Protein AF-A0A920G5Z0-F1 (afdb_monomer_lite)

Sequence (70 aa):
MNGFNEAYFLYFEDYDLSMKMSKRGAVMEHTEIQIVHYGGMPSRKGWRHILWFIEGAARFFNRWGWRWFG

Foldseek 3Di:
DPQFDPQADPDQRVVVVQVVVVVVDDDDDDPVDDDDDPDPPQPVVDDVSVVSVVSSVVVNCVVVHDDPDD

Radius of gyration: 14.32 Å; chains: 1; bounding box: 30×28×36 Å

pLDDT: mean 89.57, std 8.35, range [53.72, 97.06]

Structure (mmCIF, N/CA/C/O backbone):
data_AF-A0A920G5Z0-F1
#
_entry.id   AF-A0A920G5Z0-F1
#
loop_
_atom_site.group_PDB
_atom_site.id
_atom_site.type_symbol
_atom_site.label_atom_id
_atom_site.label_alt_id
_atom_site.label_comp_id
_atom_site.label_asym_id
_atom_site.label_entity_id
_atom_site.label_seq_id
_atom_site.pdbx_PDB_ins_code
_atom_site.Cartn_x
_atom_site.Cartn_y
_atom_site.Cartn_z
_atom_site.occupancy
_atom_site.B_iso_or_equiv
_atom_site.auth_seq_id
_atom_site.auth_comp_id
_atom_site.auth_asym_id
_atom_site.auth_atom_id
_atom_site.pdbx_PDB_model_num
ATOM 1 N N . MET A 1 1 ? -10.542 -14.138 7.295 1.00 64.88 1 MET A N 1
ATOM 2 C CA . MET A 1 1 ? -9.882 -13.173 6.387 1.00 64.88 1 MET A CA 1
ATOM 3 C C . MET A 1 1 ? -9.041 -14.003 5.438 1.00 64.88 1 MET A C 1
ATOM 5 O O . MET A 1 1 ? -8.155 -14.679 5.931 1.00 64.88 1 MET A O 1
ATOM 9 N N . ASN A 1 2 ? -9.334 -14.030 4.136 1.00 84.94 2 ASN A N 1
ATOM 10 C CA . ASN A 1 2 ? -8.571 -14.844 3.173 1.00 84.94 2 ASN A CA 1
ATOM 11 C C . ASN A 1 2 ? -7.243 -14.152 2.810 1.00 84.94 2 ASN A C 1
ATOM 13 O O . ASN A 1 2 ? -7.020 -13.848 1.647 1.00 84.94 2 ASN A O 1
ATOM 17 N N . GLY A 1 3 ? -6.445 -13.808 3.829 1.00 91.50 3 GLY A N 1
ATOM 18 C CA . GLY A 1 3 ? -5.098 -13.242 3.714 1.00 91.50 3 GLY A CA 1
ATOM 19 C C . GLY A 1 3 ? -4.936 -12.090 2.719 1.00 91.50 3 GLY A C 1
ATOM 20 O O . GLY 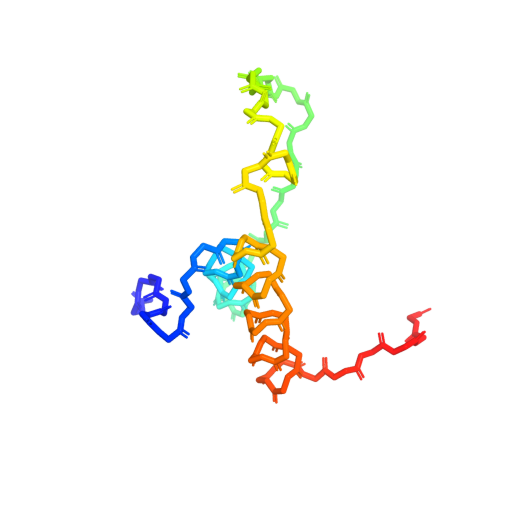A 1 3 ? -5.857 -11.297 2.481 1.00 91.50 3 GLY A O 1
ATOM 21 N N . PHE A 1 4 ? -3.733 -12.005 2.156 1.00 95.81 4 PHE A N 1
ATOM 22 C CA . PHE A 1 4 ? -3.432 -11.178 0.993 1.00 95.81 4 PHE A CA 1
ATOM 23 C C . PHE A 1 4 ? -4.136 -11.719 -0.254 1.00 95.81 4 PHE A C 1
ATOM 25 O O . PHE A 1 4 ? -4.394 -12.913 -0.370 1.00 95.81 4 PHE A O 1
ATOM 32 N N . ASN A 1 5 ? -4.485 -10.823 -1.177 1.00 94.94 5 ASN A N 1
ATOM 33 C CA . ASN A 1 5 ? -5.050 -11.224 -2.460 1.00 94.94 5 ASN A CA 1
ATOM 34 C C . ASN A 1 5 ? -3.916 -11.405 -3.476 1.00 94.94 5 ASN A C 1
ATOM 36 O O . ASN A 1 5 ? -3.284 -10.426 -3.860 1.00 94.94 5 ASN A O 1
ATOM 40 N N . GLU A 1 6 ? -3.715 -12.638 -3.934 1.00 94.75 6 GLU A N 1
ATOM 41 C CA . GLU A 1 6 ? -2.666 -13.028 -4.891 1.00 94.75 6 GLU A CA 1
ATOM 42 C C . GLU A 1 6 ? -2.815 -12.376 -6.277 1.00 94.75 6 GLU A C 1
ATOM 44 O O . GLU A 1 6 ? -1.900 -12.424 -7.091 1.00 94.75 6 GLU A O 1
ATOM 49 N N . ALA A 1 7 ? -3.952 -11.727 -6.556 1.00 93.25 7 ALA A N 1
ATOM 50 C CA . ALA A 1 7 ? -4.134 -10.933 -7.769 1.00 93.25 7 ALA A CA 1
ATOM 51 C C . ALA A 1 7 ? -3.310 -9.629 -7.791 1.00 93.25 7 ALA A C 1
ATOM 53 O O . ALA A 1 7 ? -3.271 -8.972 -8.834 1.00 93.25 7 ALA A O 1
ATOM 54 N N . TYR A 1 8 ? -2.708 -9.230 -6.666 1.00 94.56 8 TYR A N 1
ATOM 55 C CA . TYR A 1 8 ? -1.765 -8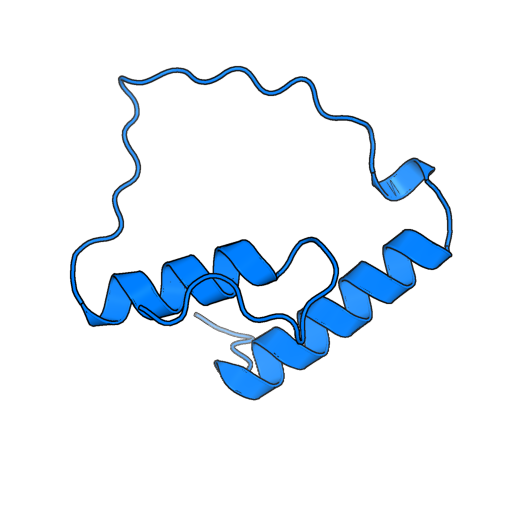.115 -6.592 1.00 94.56 8 TYR A CA 1
ATOM 56 C C . TYR A 1 8 ? -0.334 -8.639 -6.514 1.00 94.56 8 TYR A C 1
ATOM 58 O O . TYR A 1 8 ? -0.057 -9.627 -5.836 1.00 94.56 8 TYR A O 1
ATOM 66 N N . PHE A 1 9 ? 0.577 -7.939 -7.184 1.00 90.62 9 PHE A N 1
ATOM 67 C CA . PHE A 1 9 ? 2.007 -8.173 -7.068 1.00 90.62 9 PHE A CA 1
ATOM 68 C C . PHE A 1 9 ? 2.685 -6.893 -6.579 1.00 90.62 9 PHE A C 1
ATOM 70 O O . PHE A 1 9 ? 2.929 -5.982 -7.373 1.00 90.62 9 PHE A O 1
ATOM 77 N N . LEU A 1 10 ? 2.998 -6.859 -5.278 1.00 85.75 10 LEU A N 1
ATOM 78 C CA . LEU A 1 10 ? 3.511 -5.706 -4.536 1.00 85.75 10 LEU A CA 1
ATOM 79 C C . LEU A 1 10 ? 2.515 -4.530 -4.451 1.00 85.75 10 LEU A C 1
ATOM 81 O O . LEU A 1 10 ? 1.658 -4.311 -5.310 1.00 85.75 10 LEU A O 1
ATOM 85 N N . TYR A 1 11 ? 2.722 -3.698 -3.431 1.00 90.56 11 TYR A N 1
ATOM 86 C CA . TYR A 1 11 ? 2.094 -2.392 -3.194 1.00 90.56 11 TYR A CA 1
ATOM 87 C C . TYR A 1 11 ? 0.621 -2.373 -2.806 1.00 90.56 11 TYR A C 1
ATOM 89 O O . TYR A 1 11 ? 0.294 -1.551 -1.974 1.00 90.56 11 TYR A O 1
ATOM 97 N N . PHE A 1 12 ? -0.265 -3.155 -3.431 1.00 96.06 12 PHE A N 1
ATOM 98 C CA . PHE A 1 12 ? -1.720 -3.012 -3.231 1.00 96.06 12 PHE A CA 1
ATOM 99 C C . PHE A 1 12 ? -2.357 -4.155 -2.427 1.00 96.06 12 PHE A C 1
ATOM 101 O O . PHE A 1 12 ? -3.532 -4.059 -2.051 1.00 96.06 12 PHE A O 1
ATOM 108 N N . GLU A 1 13 ? -1.613 -5.225 -2.117 1.00 95.75 13 GLU A N 1
ATOM 109 C CA . GLU A 1 13 ? -2.129 -6.323 -1.293 1.00 95.75 13 GLU A CA 1
ATOM 110 C C . GLU A 1 13 ? -2.448 -5.915 0.157 1.00 95.75 13 GLU A C 1
ATOM 112 O O . GLU A 1 13 ? -3.418 -6.414 0.739 1.00 95.75 13 GLU A O 1
ATOM 117 N N . ASP A 1 14 ? -1.672 -4.999 0.735 1.00 94.06 14 ASP A N 1
ATOM 118 C CA . ASP A 1 14 ? -1.821 -4.472 2.094 1.00 94.06 14 ASP A CA 1
ATOM 119 C C . ASP A 1 14 ? -2.977 -3.467 2.206 1.00 94.06 14 ASP A C 1
ATOM 121 O O . ASP A 1 14 ? -3.744 -3.525 3.172 1.00 94.06 14 ASP A O 1
ATOM 125 N N . TYR A 1 15 ? -3.197 -2.622 1.196 1.00 94.44 15 TYR A N 1
ATOM 126 C CA . TYR A 1 15 ? -4.393 -1.781 1.100 1.00 94.44 15 TYR A CA 1
ATOM 127 C C . TYR A 1 15 ? -5.661 -2.635 0.987 1.00 94.44 15 TYR A C 1
ATOM 129 O O . TYR A 1 15 ? -6.641 -2.388 1.695 1.00 94.44 15 TYR A O 1
ATOM 137 N N . ASP A 1 16 ? -5.656 -3.680 0.147 1.00 95.94 16 ASP A N 1
ATOM 138 C CA . ASP A 1 16 ? -6.784 -4.616 0.043 1.00 95.94 16 ASP A CA 1
ATOM 139 C C . ASP A 1 16 ? -7.054 -5.314 1.382 1.00 95.94 16 ASP A C 1
ATOM 141 O O . ASP A 1 16 ? -8.209 -5.447 1.799 1.00 95.94 16 ASP A O 1
ATOM 145 N N . LEU A 1 17 ? -5.995 -5.743 2.078 1.00 94.88 17 LEU A N 1
ATOM 146 C CA . LEU A 1 17 ? -6.097 -6.321 3.415 1.00 94.88 17 LEU A CA 1
ATOM 147 C C . LEU A 1 17 ? -6.690 -5.328 4.420 1.00 94.88 17 LEU A C 1
ATOM 149 O O . LEU A 1 17 ? -7.643 -5.686 5.112 1.00 94.88 17 LEU A O 1
ATOM 153 N N . SER A 1 18 ? -6.208 -4.087 4.437 1.00 93.62 18 SER A N 1
ATOM 154 C CA . SER A 1 18 ? -6.689 -3.028 5.331 1.00 93.62 18 SER A CA 1
ATOM 155 C C . SER A 1 18 ? -8.172 -2.729 5.106 1.00 93.62 18 SER A C 1
ATOM 157 O O . SER A 1 18 ?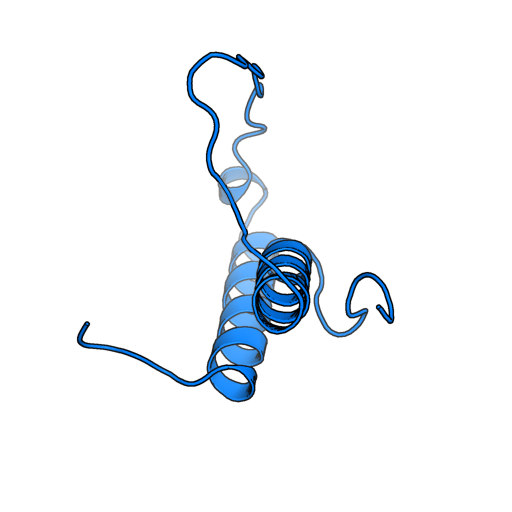 -8.944 -2.666 6.060 1.00 93.62 18 SER A O 1
ATOM 159 N N . MET A 1 19 ? -8.620 -2.665 3.848 1.00 94.31 19 MET A N 1
ATOM 160 C CA . MET A 1 19 ? -10.037 -2.479 3.510 1.00 94.31 19 MET A CA 1
ATOM 161 C C . MET A 1 19 ? -10.911 -3.693 3.876 1.00 94.31 19 MET A C 1
ATOM 163 O O . MET A 1 19 ? -12.078 -3.552 4.246 1.00 94.31 19 MET A O 1
ATOM 167 N N . LYS A 1 20 ? -10.375 -4.920 3.801 1.00 94.81 20 LYS A N 1
ATOM 168 C CA . LYS A 1 20 ? -11.067 -6.122 4.311 1.00 94.81 20 LYS A CA 1
ATOM 169 C C . LYS A 1 20 ? -11.146 -6.133 5.839 1.00 94.81 20 LYS A C 1
ATOM 171 O O . LYS A 1 20 ? -12.107 -6.686 6.378 1.00 94.81 20 LYS A O 1
ATOM 176 N N . MET A 1 21 ? -10.136 -5.594 6.520 1.00 94.19 21 MET A N 1
ATOM 177 C CA . MET A 1 21 ? -10.085 -5.485 7.978 1.00 94.19 21 MET A CA 1
ATOM 178 C C . MET A 1 21 ? -11.036 -4.407 8.495 1.00 94.19 21 MET A C 1
ATOM 180 O O . MET A 1 21 ? -11.788 -4.690 9.423 1.00 94.19 21 MET A O 1
ATOM 184 N N . SER A 1 22 ? -11.102 -3.243 7.840 1.00 93.62 22 SER A N 1
ATOM 185 C CA . SER A 1 22 ? -11.994 -2.140 8.232 1.00 93.62 22 SER A CA 1
ATOM 186 C C . SER A 1 22 ? -13.478 -2.519 8.202 1.00 93.62 22 SER A C 1
ATOM 188 O O . SER A 1 22 ? -14.272 -2.037 9.002 1.00 93.62 22 SER A O 1
ATOM 190 N N . LYS A 1 23 ? -13.863 -3.467 7.337 1.00 93.25 23 LYS A N 1
ATOM 191 C CA . LYS A 1 23 ? -15.216 -4.053 7.318 1.00 93.25 23 LYS A CA 1
ATOM 192 C C . LYS A 1 23 ? -15.557 -4.901 8.551 1.00 93.25 23 LYS A C 1
ATOM 194 O O . LYS A 1 23 ? -16.715 -5.270 8.713 1.00 93.25 23 LYS A O 1
ATOM 199 N N . ARG A 1 24 ? -14.572 -5.285 9.369 1.00 92.75 24 ARG A N 1
ATOM 200 C CA . ARG A 1 24 ? -14.737 -6.159 10.547 1.00 92.75 24 ARG A CA 1
ATOM 201 C C . ARG A 1 24 ? -14.365 -5.487 11.870 1.00 92.75 24 ARG A C 1
ATOM 203 O O . ARG A 1 24 ? -14.608 -6.079 12.915 1.00 92.75 24 ARG A O 1
ATOM 210 N N . GLY A 1 25 ? -13.776 -4.296 11.839 1.00 92.88 25 GLY A N 1
ATOM 211 C CA . GLY A 1 25 ? -13.334 -3.581 13.031 1.00 92.88 25 GLY A CA 1
ATOM 212 C C . GLY A 1 25 ? -12.602 -2.288 12.689 1.00 92.88 25 GLY A C 1
ATOM 213 O O . GLY A 1 25 ? -12.442 -1.944 11.519 1.00 92.88 25 GLY A O 1
ATOM 214 N N . ALA A 1 26 ? -12.157 -1.569 13.717 1.00 90.25 26 ALA A N 1
ATOM 215 C CA . ALA A 1 26 ? -11.413 -0.331 13.536 1.00 90.25 26 ALA A CA 1
ATOM 216 C C . ALA A 1 26 ? -10.005 -0.601 12.980 1.00 90.25 26 ALA A C 1
ATOM 218 O O . ALA A 1 26 ? -9.299 -1.493 13.448 1.00 90.25 26 ALA A O 1
ATOM 219 N N . VAL A 1 27 ? -9.594 0.210 12.006 1.00 88.94 27 VAL A N 1
ATOM 220 C CA . VAL A 1 27 ? -8.191 0.359 11.604 1.00 88.94 27 VAL A CA 1
ATOM 221 C C . VAL A 1 27 ? -7.694 1.632 12.277 1.00 88.94 27 VAL A C 1
ATOM 223 O O . VAL A 1 27 ? -8.284 2.691 12.073 1.00 88.94 27 VAL A O 1
ATOM 226 N N . MET A 1 28 ? -6.667 1.516 13.118 1.00 89.56 28 MET A N 1
ATOM 227 C CA . MET A 1 28 ? -6.157 2.613 13.942 1.00 89.56 28 MET A CA 1
ATOM 228 C C . MET A 1 28 ? -4.708 2.924 13.581 1.00 89.56 28 MET A C 1
ATOM 230 O O . MET A 1 28 ? -3.918 2.020 13.317 1.00 89.56 28 MET A O 1
ATOM 234 N N . GLU A 1 29 ? -4.374 4.206 13.602 1.00 87.56 29 GLU A N 1
ATOM 235 C CA . GLU A 1 29 ? -3.005 4.711 13.569 1.00 87.56 29 GLU A CA 1
ATOM 236 C C . GLU A 1 29 ? -2.592 5.043 15.012 1.00 87.56 29 GLU A C 1
ATOM 238 O O . GLU A 1 29 ? -3.415 5.536 15.785 1.00 87.56 29 GLU A O 1
ATOM 243 N N . HIS A 1 30 ? -1.371 4.672 15.414 1.00 90.94 30 HIS A N 1
ATOM 244 C CA . HIS A 1 30 ? -0.915 4.774 16.805 1.00 90.94 30 HIS A CA 1
ATOM 245 C C . HIS A 1 30 ? 0.422 5.509 16.890 1.00 90.94 30 HIS A C 1
ATOM 247 O O . HIS A 1 30 ? 1.479 4.937 16.622 1.00 90.94 30 HIS A O 1
ATOM 253 N N . THR A 1 31 ? 0.378 6.762 17.333 1.00 88.81 31 THR A N 1
ATOM 254 C CA . THR A 1 31 ? 1.519 7.689 17.301 1.00 88.81 31 THR A CA 1
ATOM 255 C C . THR A 1 31 ? 2.600 7.402 18.347 1.00 88.81 31 THR A C 1
ATOM 257 O O . THR A 1 31 ? 3.750 7.790 18.156 1.00 88.81 31 THR A O 1
ATOM 260 N N . GLU A 1 32 ? 2.276 6.698 19.438 1.00 94.56 32 GLU A N 1
ATOM 261 C CA . GLU A 1 32 ? 3.270 6.349 20.473 1.00 94.56 32 GLU A CA 1
ATOM 262 C C . GLU A 1 32 ? 4.151 5.148 20.087 1.00 94.56 32 GLU A C 1
ATOM 264 O O . GLU A 1 32 ? 5.127 4.847 20.772 1.00 94.56 32 GLU A O 1
ATOM 269 N N . ILE A 1 33 ? 3.826 4.453 18.990 1.00 92.25 33 ILE A N 1
ATOM 270 C CA . ILE A 1 33 ? 4.621 3.334 18.480 1.00 92.25 33 ILE A CA 1
ATOM 271 C C . ILE A 1 33 ? 5.441 3.839 17.298 1.00 92.25 33 ILE A C 1
ATOM 273 O O . ILE A 1 33 ? 4.901 4.230 16.267 1.00 92.25 33 ILE A O 1
ATOM 277 N N . GLN A 1 34 ? 6.765 3.790 17.429 1.00 91.06 34 GLN A N 1
ATOM 278 C CA . GLN 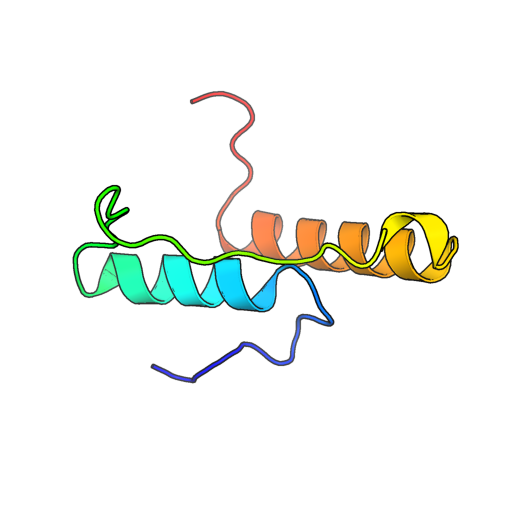A 1 34 ? 7.679 4.197 16.367 1.00 91.06 34 GLN A CA 1
ATOM 279 C C . GLN A 1 34 ? 8.261 2.979 15.656 1.00 91.06 34 GLN A C 1
ATOM 281 O O . GLN A 1 34 ? 8.951 2.156 16.255 1.00 91.06 34 GLN A O 1
ATOM 286 N N . ILE A 1 35 ? 8.011 2.892 14.351 1.00 90.94 35 ILE A N 1
ATOM 287 C CA . ILE A 1 35 ? 8.601 1.888 13.466 1.00 90.94 35 ILE A CA 1
ATOM 288 C C . ILE A 1 35 ? 9.436 2.630 12.426 1.00 90.94 35 ILE A C 1
ATOM 290 O O . ILE A 1 35 ? 8.910 3.414 11.638 1.00 90.94 35 ILE A O 1
ATOM 294 N N . VAL A 1 36 ? 10.746 2.385 12.414 1.00 91.31 36 VAL A N 1
ATOM 295 C CA . VAL A 1 36 ? 11.656 2.989 11.434 1.00 91.31 36 VAL A CA 1
ATOM 296 C C . VAL A 1 36 ? 11.772 2.069 10.224 1.00 91.31 36 VAL A C 1
ATOM 298 O O . VAL A 1 36 ? 12.243 0.938 10.335 1.00 91.31 36 VAL A O 1
ATOM 301 N N . HIS A 1 37 ? 11.363 2.563 9.055 1.00 88.69 37 HIS A N 1
ATOM 302 C CA . HIS A 1 37 ? 11.501 1.850 7.789 1.00 88.69 37 HIS A CA 1
ATOM 303 C C . HIS A 1 37 ? 12.559 2.518 6.908 1.00 88.69 37 HIS A C 1
ATOM 305 O O . HIS A 1 37 ? 12.364 3.623 6.400 1.00 88.69 37 HIS A O 1
ATOM 311 N N . TYR A 1 38 ? 13.676 1.829 6.683 1.00 87.81 38 TYR A N 1
ATOM 312 C CA . TYR A 1 38 ? 14.682 2.262 5.717 1.00 87.81 38 TYR A CA 1
ATOM 313 C C . TYR A 1 38 ? 14.182 1.961 4.301 1.00 87.81 38 TYR A C 1
ATOM 315 O O . TYR A 1 38 ? 14.303 0.843 3.801 1.00 87.81 38 TYR A O 1
ATOM 323 N N . GLY A 1 39 ? 13.569 2.960 3.666 1.00 81.50 39 GLY A N 1
ATOM 324 C CA . GLY A 1 39 ? 13.006 2.817 2.326 1.00 81.50 39 GLY A CA 1
ATOM 325 C C . GLY A 1 39 ? 14.053 2.412 1.280 1.00 81.50 39 GLY A C 1
ATOM 326 O O . GLY A 1 39 ? 15.143 2.970 1.214 1.00 81.50 39 GLY A O 1
ATOM 327 N N . GLY A 1 40 ? 13.697 1.467 0.405 1.00 81.44 40 GLY A N 1
ATOM 328 C CA . GLY A 1 40 ? 14.591 0.920 -0.628 1.00 81.44 40 GLY A CA 1
ATOM 329 C C . GLY A 1 40 ? 14.539 1.623 -1.991 1.00 81.44 40 GLY A C 1
ATOM 330 O O . GLY A 1 40 ? 14.773 0.967 -3.004 1.00 81.44 40 GLY A O 1
ATOM 331 N N . MET A 1 41 ? 14.140 2.901 -2.039 1.00 77.94 41 MET A N 1
ATOM 332 C CA . MET A 1 41 ? 13.906 3.690 -3.267 1.00 77.94 41 MET A CA 1
ATOM 333 C C . MET A 1 41 ? 13.233 2.887 -4.406 1.00 77.94 41 MET A C 1
ATOM 335 O O . MET A 1 41 ? 13.808 2.754 -5.490 1.00 77.94 41 MET A O 1
ATOM 339 N N . PRO A 1 42 ? 12.024 2.325 -4.202 1.00 71.50 42 PRO A N 1
ATOM 340 C CA . PRO A 1 42 ? 11.445 1.347 -5.128 1.00 71.50 42 PRO A CA 1
ATOM 341 C C . PRO A 1 42 ? 11.258 1.870 -6.558 1.00 71.50 42 PRO A C 1
ATOM 343 O O . PRO A 1 42 ? 11.387 1.104 -7.507 1.00 71.50 42 PRO A O 1
ATOM 346 N N . SER A 1 43 ? 11.023 3.173 -6.730 1.00 69.06 43 SER A N 1
ATOM 347 C CA . SER A 1 43 ? 10.909 3.824 -8.043 1.00 69.06 43 SER A CA 1
ATOM 348 C C . SER A 1 43 ? 12.198 3.767 -8.873 1.00 69.06 43 SER A C 1
ATOM 350 O O . SER A 1 43 ? 12.142 3.802 -10.099 1.00 69.06 43 SER A O 1
ATOM 352 N N . ARG A 1 44 ? 13.365 3.607 -8.235 1.00 76.69 44 ARG A N 1
ATOM 353 C CA . ARG A 1 44 ? 14.658 3.439 -8.919 1.00 76.69 44 ARG A CA 1
ATOM 354 C C . ARG A 1 44 ? 14.900 2.015 -9.419 1.00 76.69 44 ARG A C 1
ATOM 356 O O . ARG A 1 44 ? 15.878 1.782 -10.119 1.00 76.69 44 ARG A O 1
ATOM 363 N N . LYS A 1 45 ? 14.008 1.068 -9.104 1.00 81.31 45 LYS A N 1
ATOM 364 C CA . LYS A 1 45 ? 14.100 -0.328 -9.560 1.00 81.31 45 LYS A CA 1
ATOM 365 C C . LYS A 1 45 ? 13.657 -0.524 -11.024 1.00 81.31 45 LYS A C 1
ATOM 367 O O . LYS A 1 45 ? 13.677 -1.645 -11.526 1.00 81.31 45 LYS A O 1
ATOM 372 N N . GLY A 1 46 ? 13.288 0.559 -11.716 1.00 88.31 46 GLY A N 1
ATOM 373 C CA . GLY A 1 46 ? 13.050 0.600 -13.161 1.00 88.31 46 GLY A CA 1
ATOM 374 C C . GLY A 1 46 ? 11.579 0.515 -13.575 1.00 88.31 46 GLY A C 1
ATOM 375 O O . GLY A 1 46 ? 10.680 0.330 -12.756 1.00 88.31 46 GLY A O 1
ATOM 376 N N . TRP A 1 47 ? 11.337 0.627 -14.885 1.00 90.94 47 TRP A N 1
ATOM 377 C CA . TRP A 1 47 ? 10.001 0.718 -15.494 1.00 90.94 47 TRP A CA 1
ATOM 378 C C . TRP A 1 47 ? 9.050 -0.420 -15.119 1.00 90.94 47 TRP A C 1
ATOM 380 O O . TRP A 1 47 ? 7.855 -0.193 -14.958 1.00 90.94 47 TRP A O 1
ATOM 390 N N . ARG A 1 48 ? 9.569 -1.634 -14.910 1.00 90.75 48 ARG A N 1
ATOM 391 C CA . ARG A 1 48 ? 8.749 -2.785 -14.515 1.00 90.75 48 ARG A CA 1
ATOM 392 C C . ARG A 1 48 ? 8.044 -2.570 -13.170 1.00 90.75 48 ARG A C 1
ATOM 394 O O . ARG A 1 48 ? 6.888 -2.945 -13.034 1.00 90.75 48 ARG A O 1
ATOM 401 N N . HIS A 1 49 ? 8.698 -1.914 -12.209 1.00 91.38 49 HIS A N 1
ATOM 402 C CA . HIS A 1 49 ? 8.081 -1.592 -10.919 1.00 91.38 49 HIS A CA 1
ATOM 403 C C . HIS A 1 49 ? 6.965 -0.556 -11.047 1.00 91.38 49 HIS A C 1
ATOM 405 O O . HIS A 1 49 ? 5.959 -0.653 -10.350 1.00 91.38 49 HIS A O 1
ATOM 411 N N . ILE A 1 50 ? 7.123 0.403 -11.962 1.00 91.06 50 ILE A N 1
ATOM 412 C CA . ILE A 1 50 ? 6.083 1.389 -12.268 1.00 91.06 50 ILE A CA 1
ATOM 413 C C . ILE A 1 50 ? 4.864 0.686 -12.875 1.00 91.06 50 ILE A C 1
ATOM 415 O O . ILE A 1 50 ? 3.740 0.958 -12.464 1.00 91.06 50 ILE A O 1
ATOM 419 N N . LEU A 1 51 ? 5.074 -0.257 -13.801 1.00 92.88 51 LEU A N 1
ATOM 420 C CA . LEU A 1 51 ? 3.983 -1.036 -14.390 1.00 92.88 51 LEU A CA 1
ATOM 421 C C . LEU A 1 51 ? 3.244 -1.878 -13.343 1.00 92.88 51 LEU A C 1
ATOM 423 O O . LEU A 1 51 ? 2.020 -1.836 -13.315 1.00 92.88 51 LEU A O 1
ATOM 427 N N . TRP A 1 52 ? 3.959 -2.565 -12.446 1.00 93.06 52 TRP A N 1
ATOM 428 C CA . TRP A 1 52 ? 3.334 -3.303 -11.339 1.00 93.06 52 TRP A CA 1
ATOM 429 C C . TRP A 1 52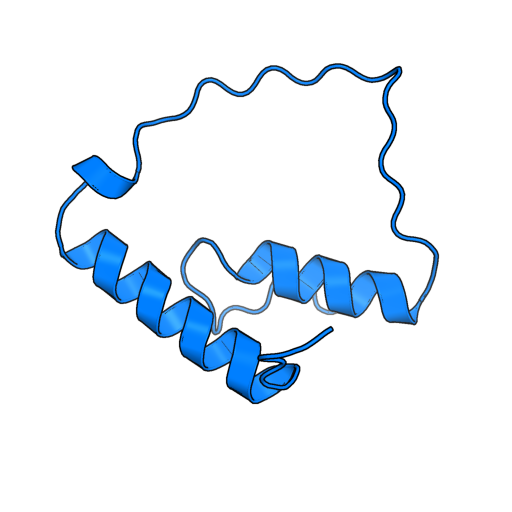 ? 2.523 -2.397 -10.416 1.00 93.06 52 TRP A C 1
ATOM 431 O O . TRP A 1 52 ? 1.415 -2.751 -10.020 1.00 93.06 52 TRP A O 1
ATOM 441 N N . PHE A 1 53 ? 3.038 -1.202 -10.122 1.00 93.50 53 PHE A N 1
ATOM 442 C CA . PHE A 1 53 ? 2.310 -0.217 -9.333 1.00 93.50 53 PHE A CA 1
ATOM 443 C C . PHE A 1 53 ? 1.012 0.219 -10.029 1.00 93.50 53 PHE A C 1
ATOM 445 O O . PHE A 1 53 ? -0.047 0.205 -9.410 1.00 93.50 53 PHE A O 1
ATOM 452 N N . ILE A 1 54 ? 1.066 0.567 -11.319 1.00 95.12 54 ILE A N 1
ATOM 453 C CA . ILE A 1 54 ? -0.116 0.988 -12.090 1.00 95.12 54 ILE A CA 1
ATOM 454 C C . ILE A 1 54 ? -1.130 -0.157 -12.215 1.00 95.12 54 ILE A C 1
ATOM 456 O O . ILE A 1 54 ? -2.328 0.062 -12.040 1.00 95.12 54 ILE A O 1
ATOM 460 N N . GLU A 1 55 ? -0.667 -1.376 -12.492 1.00 95.94 55 GLU A N 1
ATOM 461 C CA . GLU A 1 55 ? -1.517 -2.563 -12.588 1.00 95.94 55 GLU A CA 1
ATOM 462 C C . GLU A 1 55 ? -2.224 -2.848 -11.256 1.00 95.94 55 GLU A C 1
ATOM 464 O O . GLU A 1 55 ? -3.445 -3.030 -11.223 1.00 95.94 55 GLU A O 1
ATOM 469 N N . GLY A 1 56 ? -1.473 -2.838 -10.151 1.00 96.56 56 GLY A N 1
ATOM 470 C CA . GLY A 1 56 ? -2.016 -2.998 -8.807 1.00 96.56 56 GLY A CA 1
ATOM 471 C C . GLY A 1 56 ? -3.036 -1.911 -8.467 1.00 96.56 56 GLY A C 1
ATOM 472 O O . GLY A 1 56 ? -4.127 -2.230 -7.991 1.00 96.56 56 GLY A O 1
ATOM 473 N N . ALA A 1 57 ? -2.735 -0.653 -8.801 1.00 95.88 57 ALA A N 1
ATOM 474 C CA . ALA A 1 57 ? -3.633 0.478 -8.598 1.00 95.88 57 ALA A CA 1
ATOM 475 C C . ALA A 1 57 ? -4.950 0.288 -9.357 1.00 95.88 57 ALA A C 1
ATOM 477 O O . ALA A 1 57 ? -6.024 0.358 -8.761 1.00 95.88 57 ALA A O 1
ATOM 478 N N . ALA A 1 58 ? -4.883 -0.015 -10.656 1.00 96.19 58 ALA A N 1
ATOM 479 C CA . ALA A 1 58 ? -6.068 -0.229 -11.478 1.00 96.19 58 ALA A CA 1
ATOM 480 C C . ALA A 1 58 ? -6.943 -1.361 -10.918 1.00 96.19 58 ALA A C 1
ATOM 482 O O . ALA A 1 58 ? -8.156 -1.195 -10.781 1.00 96.19 58 ALA A O 1
ATOM 483 N N . ARG A 1 59 ? -6.337 -2.490 -10.521 1.00 96.62 59 ARG A N 1
ATOM 484 C CA . ARG A 1 59 ? -7.045 -3.607 -9.871 1.00 96.62 59 ARG A CA 1
ATOM 485 C C . ARG A 1 59 ? -7.714 -3.168 -8.565 1.00 96.62 59 ARG A C 1
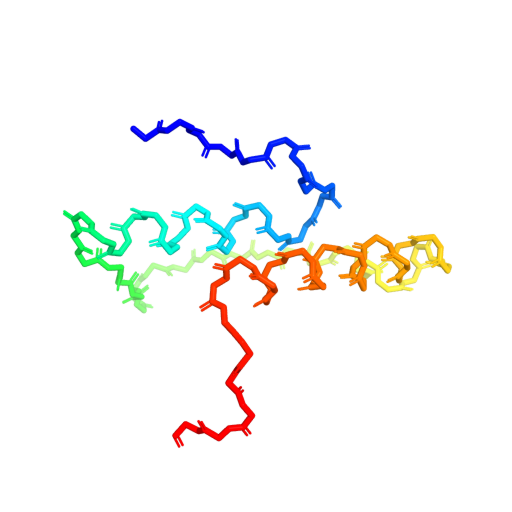ATOM 487 O O . ARG A 1 59 ? -8.879 -3.496 -8.339 1.00 96.62 59 ARG A O 1
ATOM 494 N N . PHE A 1 60 ? -7.003 -2.410 -7.733 1.00 97.06 60 PHE A N 1
ATOM 495 C CA . PHE A 1 60 ? -7.495 -1.956 -6.436 1.00 97.06 60 PHE A CA 1
ATOM 496 C C . PHE A 1 60 ? -8.684 -1.004 -6.579 1.00 97.06 60 PHE A C 1
ATOM 498 O O . PHE A 1 60 ? -9.741 -1.255 -5.998 1.00 97.06 60 PHE A O 1
ATOM 505 N N . PHE A 1 61 ? -8.552 0.044 -7.393 1.00 95.62 61 PHE A N 1
ATOM 506 C CA . PHE A 1 61 ? -9.619 1.025 -7.588 1.00 95.62 61 PHE A CA 1
ATOM 507 C C . PHE A 1 61 ? -10.821 0.444 -8.344 1.00 95.62 61 PHE A C 1
ATOM 509 O O . PHE A 1 61 ? -11.957 0.781 -8.022 1.00 95.62 61 PHE A O 1
ATOM 516 N N . ASN A 1 62 ? -10.620 -0.506 -9.266 1.00 95.75 62 ASN A N 1
ATOM 517 C CA . ASN A 1 62 ? -11.735 -1.242 -9.876 1.00 95.75 62 ASN A CA 1
ATOM 518 C C . ASN A 1 62 ? -12.503 -2.097 -8.856 1.00 95.75 62 ASN A C 1
ATOM 520 O O . ASN A 1 62 ? -13.712 -2.268 -8.989 1.00 95.75 62 ASN A O 1
ATOM 524 N N . ARG A 1 63 ? -11.824 -2.628 -7.830 1.00 95.12 63 ARG A N 1
ATOM 525 C CA . ARG A 1 63 ? -12.455 -3.435 -6.775 1.00 95.12 63 ARG A CA 1
ATOM 526 C C . ARG A 1 63 ? -13.171 -2.593 -5.720 1.00 95.12 63 ARG A C 1
ATOM 528 O O . ARG A 1 63 ? -14.250 -2.974 -5.271 1.00 95.12 63 ARG A O 1
ATOM 535 N N . TRP A 1 64 ? -12.541 -1.513 -5.267 1.00 94.31 64 TRP A N 1
ATOM 536 C CA . TRP A 1 64 ? -12.988 -0.725 -4.111 1.00 94.31 64 TRP A CA 1
ATOM 537 C C . TRP A 1 64 ? -13.682 0.589 -4.484 1.00 94.31 64 TRP A C 1
ATOM 539 O O . TRP A 1 64 ? -14.248 1.247 -3.612 1.00 94.31 64 TRP A O 1
ATOM 549 N N . GLY A 1 65 ? -13.702 0.925 -5.773 1.00 94.44 65 GLY A N 1
ATOM 550 C CA . GLY A 1 65 ? -14.294 2.137 -6.321 1.00 94.44 65 GLY A CA 1
ATOM 551 C C . GLY A 1 65 ? -13.260 3.242 -6.531 1.00 94.44 65 GLY A C 1
ATOM 552 O O . GLY A 1 65 ? -12.357 3.452 -5.721 1.00 94.44 65 GLY A O 1
ATOM 553 N N . TRP A 1 66 ? -13.426 3.984 -7.624 1.00 92.69 66 TRP A N 1
ATOM 554 C CA . TRP A 1 66 ? -12.651 5.186 -7.905 1.00 92.69 66 TRP A CA 1
ATOM 555 C C . TRP A 1 66 ? -13.288 6.383 -7.195 1.00 92.69 66 TRP A C 1
ATOM 557 O O . TRP A 1 66 ? -14.443 6.719 -7.456 1.00 92.69 66 TRP A O 1
ATOM 567 N N . ARG A 1 67 ? -12.542 7.041 -6.302 1.00 84.06 67 ARG A N 1
ATOM 568 C CA . ARG A 1 67 ? -12.972 8.273 -5.628 1.00 84.06 67 ARG A CA 1
ATOM 569 C C . ARG A 1 67 ? -12.008 9.390 -5.994 1.00 84.06 67 ARG A C 1
ATOM 571 O O . ARG A 1 67 ? -10.873 9.402 -5.540 1.00 84.06 67 ARG A O 1
ATOM 578 N N . TRP A 1 68 ? -12.472 10.298 -6.839 1.00 76.62 68 TRP A N 1
ATOM 579 C CA . TRP A 1 68 ? -11.694 11.451 -7.303 1.00 76.62 68 TRP A CA 1
ATOM 580 C C . TRP A 1 68 ? -11.902 12.682 -6.418 1.00 76.62 68 TRP A C 1
ATOM 582 O O . TRP A 1 68 ? -11.082 13.593 -6.423 1.00 76.62 68 TRP A O 1
ATOM 592 N N . PHE A 1 69 ? -12.972 12.667 -5.621 1.00 68.00 69 PHE A N 1
ATOM 593 C CA . PHE A 1 69 ? -13.318 13.692 -4.648 1.00 68.00 69 PHE A CA 1
ATOM 594 C C . PHE A 1 69 ? -13.792 13.001 -3.365 1.00 68.00 69 PHE A C 1
ATOM 596 O O . PHE A 1 69 ? -14.531 12.008 -3.419 1.00 68.00 69 PHE A O 1
ATOM 603 N N . GLY A 1 70 ? -13.293 13.483 -2.231 1.00 53.72 70 GLY A N 1
ATOM 604 C CA . GLY A 1 70 ? -13.593 13.003 -0.886 1.00 53.72 70 GLY A CA 1
ATOM 605 C C . GLY A 1 70 ? -14.097 14.145 -0.033 1.00 53.72 70 GLY A C 1
ATOM 606 O O . GLY A 1 70 ? -13.575 15.265 -0.221 1.00 53.72 70 GLY A O 1
#

Secondary structure (DSSP, 8-state):
---S-TT--SSSHHHHHHHHHHTTS-----TT---------GGGG-HHHHHHHHHHHHHHHHHH---S--